Protein AF-J0KSV4-F1 (afdb_monomer)

Organism: NCBI:txid754762

Mean predicted aligned error: 4.59 Å

Radius of gyration: 15.66 Å; Cα contacts (8 Å, |Δi|>4): 148; chains: 1; bounding box: 44×33×40 Å

Foldseek 3Di:
DPPDDDPLLVLQVLLVLLLVLLVLLLVFLVSCVVLPVVVNLVSLVVQDDDQFGPDPPRLQDDPVLRVLSSVLNVLSVVVCVVCVPDDHSVVVVVVSSSVVSNVSSVVSSVVSLVQNGADSPDHDPGRDNPPPPD

Nearest PDB structures (foldseek):
  7l7w-assembly1_A  TM=3.984E-01  e=7.347E+00  Arabidopsis thaliana
  7z0l-assembly1_B  TM=2.573E-01  e=9.580E+00  Mus musculus

Secondary structure (DSSP, 8-state):
---PPPHHHHHHHHHHHHHHHHHHHTTTHHHHHHH-TTHHHHHHHTTEETTEESS-S-TTS-HHHHHHHHHHHHHHHHHHHHHTT--SHHHHHHHTHHHHHHHHHHHHHHHHHHH-B--SSS--SS-B--TT--

pLDDT: mean 91.47, std 11.85, range [34.53, 98.56]

Solvent-accessible surface area (backbone atoms only — not comparable to full-atom values): 7638 Å² total; per-residue (Å²): 131,87,76,78,79,51,69,64,28,54,36,26,41,51,54,44,46,46,51,55,28,30,55,39,38,36,51,11,58,62,24,32,67,72,58,32,68,71,45,52,56,44,56,43,50,77,47,36,53,97,77,37,53,70,66,70,87,47,87,70,54,50,75,68,55,50,50,48,51,33,54,50,50,54,52,47,54,53,49,51,64,73,48,67,82,60,88,48,61,66,50,48,61,72,68,41,56,40,58,65,43,13,63,61,25,41,54,49,42,52,61,48,56,74,48,32,52,53,58,75,86,51,80,68,97,65,48,48,71,68,89,80,79,124

Structure (mmCIF, N/CA/C/O backbone):
data_AF-J0KSV4-F1
#
_entry.id   AF-J0KSV4-F1
#
loop_
_atom_site.group_PDB
_atom_site.id
_atom_site.type_symbol
_atom_site.label_atom_id
_atom_site.label_alt_id
_atom_site.label_comp_id
_atom_site.label_asym_id
_atom_site.label_entity_id
_atom_site.label_seq_id
_atom_site.pdbx_PDB_ins_code
_atom_site.Cartn_x
_atom_site.Cartn_y
_atom_site.Cartn_z
_atom_site.occupancy
_atom_site.B_iso_or_equiv
_atom_site.auth_seq_id
_atom_site.auth_comp_id
_atom_site.auth_asym_id
_atom_site.auth_atom_id
_atom_site.pdbx_PDB_model_num
ATOM 1 N N . MET A 1 1 ? 30.450 15.702 -8.679 1.00 44.66 1 MET A N 1
ATOM 2 C CA . MET A 1 1 ? 29.594 15.829 -9.868 1.00 44.66 1 MET A CA 1
ATOM 3 C C . MET A 1 1 ? 28.301 15.205 -9.414 1.00 44.66 1 MET A C 1
ATOM 5 O O . MET A 1 1 ? 28.297 13.998 -9.227 1.00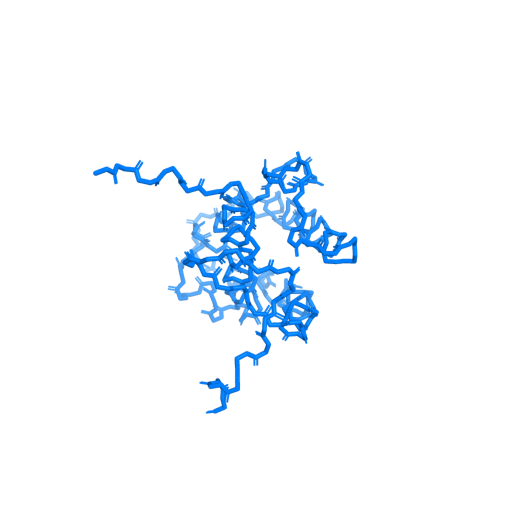 44.66 1 MET A O 1
ATOM 9 N N . ASP A 1 2 ? 27.324 16.020 -9.029 1.00 54.12 2 ASP A N 1
ATOM 10 C CA . ASP A 1 2 ? 26.024 15.496 -8.610 1.00 54.12 2 ASP A CA 1
ATOM 11 C C . ASP A 1 2 ? 25.363 14.977 -9.883 1.00 54.12 2 ASP A C 1
ATOM 13 O O . ASP A 1 2 ? 24.904 15.760 -10.713 1.00 54.12 2 ASP A O 1
ATOM 17 N N . GLU A 1 3 ? 25.471 13.670 -10.115 1.00 63.72 3 GLU A N 1
ATOM 18 C CA . GLU A 1 3 ? 24.735 13.016 -11.188 1.00 63.72 3 GLU A CA 1
ATOM 19 C C . GLU A 1 3 ? 23.251 13.171 -10.872 1.00 63.72 3 GLU A C 1
ATOM 21 O O . GLU A 1 3 ? 22.755 12.692 -9.852 1.00 63.72 3 GLU A O 1
ATOM 26 N N . GLU A 1 4 ? 22.561 13.923 -11.724 1.00 80.88 4 GLU A N 1
ATOM 27 C CA . GLU A 1 4 ? 21.121 14.093 -11.653 1.00 80.88 4 GLU A CA 1
ATOM 28 C C . GLU A 1 4 ? 20.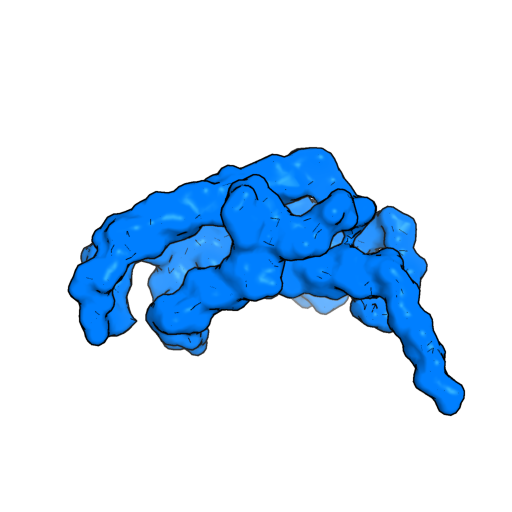470 12.713 -11.783 1.00 80.88 4 GLU A C 1
ATOM 30 O O . GLU A 1 4 ? 20.679 11.996 -12.764 1.00 80.88 4 GLU A O 1
ATOM 35 N N . VAL A 1 5 ? 19.732 12.306 -10.749 1.00 85.19 5 VAL A N 1
ATOM 36 C CA . VAL A 1 5 ? 19.034 11.020 -10.746 1.00 85.19 5 VAL A CA 1
ATOM 37 C C . VAL A 1 5 ? 17.970 11.061 -11.832 1.00 85.19 5 VAL A C 1
ATOM 39 O O . VAL A 1 5 ? 17.121 11.949 -11.837 1.00 85.19 5 VAL A O 1
ATOM 42 N N . SER A 1 6 ? 17.996 10.075 -12.725 1.00 91.81 6 SER A N 1
ATOM 43 C CA . SER A 1 6 ? 17.018 9.981 -13.802 1.00 91.81 6 SER A CA 1
ATOM 44 C C . SER A 1 6 ? 15.583 9.880 -13.284 1.00 91.81 6 SER A C 1
ATOM 46 O O . SER A 1 6 ? 15.289 9.182 -12.306 1.00 91.81 6 SER A O 1
ATOM 48 N N . ASP A 1 7 ? 14.668 10.502 -14.026 1.00 92.56 7 ASP A N 1
ATOM 49 C CA . ASP A 1 7 ? 13.229 10.399 -13.813 1.00 92.56 7 ASP A CA 1
ATOM 50 C C . ASP A 1 7 ? 12.760 8.951 -13.718 1.00 92.56 7 ASP A C 1
ATOM 52 O O . ASP A 1 7 ? 11.950 8.627 -12.846 1.00 92.56 7 ASP A O 1
ATOM 56 N N . ARG A 1 8 ? 13.314 8.066 -14.549 1.00 93.94 8 ARG A N 1
ATOM 57 C CA . ARG A 1 8 ? 12.954 6.649 -14.552 1.00 93.94 8 ARG A CA 1
ATOM 58 C C . ARG A 1 8 ? 13.315 5.962 -13.232 1.00 93.94 8 ARG A C 1
ATOM 60 O O . ARG A 1 8 ? 12.509 5.196 -12.712 1.00 93.94 8 ARG A O 1
ATOM 67 N N . VAL A 1 9 ? 14.470 6.281 -12.649 1.00 94.88 9 VAL A N 1
ATOM 68 C CA . VAL A 1 9 ? 14.891 5.734 -11.346 1.00 94.88 9 VAL A CA 1
ATOM 69 C C . VAL A 1 9 ? 13.981 6.234 -10.223 1.00 94.88 9 VAL A C 1
ATOM 71 O O . VAL A 1 9 ? 13.589 5.472 -9.341 1.00 94.88 9 VAL A O 1
ATOM 74 N N . ILE A 1 10 ? 13.576 7.503 -10.261 1.00 94.69 10 ILE A N 1
ATOM 75 C CA . ILE A 1 10 ? 12.641 8.051 -9.268 1.00 94.69 10 ILE A CA 1
ATOM 76 C C . ILE A 1 10 ? 11.262 7.365 -9.380 1.00 94.69 10 ILE A C 1
ATOM 78 O O . ILE A 1 10 ? 10.649 7.045 -8.363 1.00 94.69 10 ILE A O 1
ATOM 82 N N . GLU A 1 11 ? 10.771 7.097 -10.595 1.00 95.81 11 GLU A N 1
ATOM 83 C CA . GLU A 1 11 ? 9.529 6.336 -10.823 1.00 95.81 11 GLU A CA 1
ATOM 84 C C . GLU A 1 11 ? 9.593 4.910 -10.254 1.00 95.81 11 GLU A C 1
ATOM 86 O O . GLU A 1 11 ? 8.643 4.453 -9.611 1.00 95.81 11 GLU A O 1
ATOM 91 N N . GLN A 1 12 ? 10.725 4.231 -10.449 1.00 96.50 12 GLN A N 1
ATOM 92 C CA . GLN A 1 12 ? 10.999 2.882 -9.945 1.00 96.50 12 GLN A CA 1
ATOM 93 C C . GLN A 1 12 ? 11.033 2.825 -8.422 1.00 96.50 12 GLN A C 1
ATOM 95 O O . GLN A 1 12 ? 10.374 1.975 -7.820 1.00 96.50 12 GLN A O 1
ATOM 100 N N . ARG A 1 13 ? 11.738 3.773 -7.798 1.00 96.38 13 ARG A N 1
ATOM 101 C CA . ARG A 1 13 ? 11.790 3.919 -6.339 1.00 96.38 13 ARG A CA 1
ATOM 102 C C . ARG A 1 13 ? 10.406 4.161 -5.751 1.00 96.38 13 ARG A C 1
ATOM 104 O O . ARG A 1 13 ? 10.082 3.582 -4.721 1.00 96.38 13 ARG A O 1
ATOM 111 N N . LEU A 1 14 ? 9.560 4.952 -6.419 1.00 96.88 14 LEU A N 1
ATOM 112 C CA . LEU A 1 14 ? 8.178 5.130 -5.974 1.00 96.88 14 LEU A CA 1
ATOM 113 C C . LEU A 1 14 ? 7.401 3.808 -6.017 1.00 96.88 14 LEU A C 1
ATOM 115 O O . LEU A 1 14 ? 6.705 3.496 -5.056 1.00 96.88 14 LEU A O 1
ATOM 119 N N . ARG A 1 15 ? 7.542 3.003 -7.081 1.00 97.31 15 ARG A N 1
ATOM 120 C CA . ARG A 1 15 ? 6.902 1.677 -7.124 1.00 97.31 15 ARG A CA 1
ATOM 121 C C . ARG A 1 15 ? 7.396 0.776 -5.997 1.00 97.31 15 ARG A C 1
ATOM 123 O O . ARG A 1 15 ? 6.572 0.159 -5.335 1.00 97.31 15 ARG A O 1
ATOM 130 N N . ASN A 1 16 ? 8.703 0.725 -5.743 1.00 97.81 16 ASN A N 1
ATOM 131 C CA . ASN A 1 16 ? 9.254 -0.053 -4.630 1.00 97.81 16 ASN A CA 1
ATOM 132 C C . ASN A 1 16 ? 8.710 0.424 -3.274 1.00 97.81 16 ASN A C 1
ATOM 134 O O . ASN A 1 16 ? 8.305 -0.406 -2.466 1.00 97.81 16 ASN A O 1
ATOM 138 N N . ARG A 1 17 ? 8.604 1.740 -3.061 1.00 97.38 17 ARG A N 1
ATOM 139 C CA . ARG A 1 17 ? 8.045 2.309 -1.827 1.00 97.38 17 ARG A CA 1
ATOM 140 C C . ARG A 1 17 ? 6.559 1.994 -1.644 1.00 97.38 17 ARG A C 1
ATOM 142 O O . ARG A 1 17 ? 6.130 1.722 -0.528 1.00 97.38 17 ARG A O 1
ATOM 149 N N . VAL A 1 18 ? 5.782 1.963 -2.729 1.00 98.06 18 VAL A N 1
ATOM 150 C CA . VAL A 1 18 ? 4.396 1.467 -2.686 1.00 98.06 18 VAL A CA 1
ATOM 151 C C . VAL A 1 18 ? 4.363 0.004 -2.246 1.00 98.06 18 VAL A C 1
ATOM 153 O O . VAL A 1 18 ? 3.539 -0.346 -1.408 1.00 98.06 18 VAL A O 1
ATOM 156 N N . ILE A 1 19 ? 5.268 -0.844 -2.749 1.00 98.19 19 ILE A N 1
ATOM 157 C CA . ILE A 1 19 ? 5.352 -2.247 -2.310 1.00 98.19 19 ILE A CA 1
ATOM 158 C C . ILE A 1 19 ? 5.671 -2.319 -0.812 1.00 98.19 19 ILE A C 1
ATOM 160 O O . ILE A 1 19 ? 4.992 -3.056 -0.106 1.00 98.19 19 ILE A O 1
ATOM 164 N N . ASP A 1 20 ? 6.617 -1.521 -0.307 1.00 97.56 20 ASP A N 1
ATOM 165 C CA . ASP A 1 20 ? 6.956 -1.483 1.127 1.00 97.56 20 ASP A CA 1
ATOM 166 C C . ASP A 1 20 ? 5.748 -1.106 1.998 1.00 97.56 20 ASP A C 1
ATOM 168 O O . ASP A 1 20 ? 5.459 -1.768 2.996 1.00 97.56 20 ASP A O 1
ATOM 172 N N . ALA A 1 21 ? 4.994 -0.078 1.599 1.00 97.62 21 ALA A N 1
ATOM 173 C CA . ALA A 1 21 ? 3.785 0.324 2.311 1.00 97.62 21 ALA A CA 1
ATOM 174 C C . ALA A 1 21 ? 2.713 -0.781 2.283 1.00 97.62 21 ALA A C 1
ATOM 176 O O . ALA A 1 21 ? 2.099 -1.096 3.304 1.00 97.62 21 ALA A O 1
ATOM 177 N N . VAL A 1 22 ? 2.510 -1.418 1.125 1.00 98.25 22 VAL A N 1
ATOM 178 C CA . VAL A 1 22 ? 1.545 -2.515 0.967 1.00 98.25 22 VAL A CA 1
ATOM 179 C C . VAL A 1 22 ? 1.963 -3.757 1.766 1.00 98.25 22 VAL A C 1
ATOM 181 O O . VAL A 1 22 ? 1.093 -4.436 2.309 1.00 98.25 22 VAL A O 1
ATOM 184 N N . GLU A 1 23 ? 3.260 -4.044 1.909 1.00 98.06 23 GLU A N 1
ATOM 185 C CA . GLU A 1 23 ? 3.764 -5.138 2.752 1.00 98.06 23 GLU A CA 1
ATOM 186 C C . GLU A 1 23 ? 3.362 -4.977 4.220 1.00 98.06 23 GLU A C 1
ATOM 188 O O . GLU A 1 23 ? 2.973 -5.960 4.853 1.00 98.06 23 GLU A O 1
ATOM 193 N N . VAL A 1 24 ? 3.406 -3.754 4.753 1.00 97.94 24 VAL A N 1
ATOM 194 C CA . VAL A 1 24 ? 2.955 -3.463 6.123 1.00 97.94 24 VAL A CA 1
ATOM 195 C C . VAL A 1 24 ? 1.445 -3.677 6.243 1.00 97.94 24 VAL A C 1
ATOM 197 O O . VAL A 1 24 ? 0.986 -4.394 7.136 1.00 97.94 24 VAL A O 1
ATOM 200 N N . LEU A 1 25 ? 0.661 -3.134 5.306 1.00 98.00 25 LEU A N 1
ATOM 201 C CA . LEU A 1 25 ? -0.799 -3.296 5.283 1.00 98.00 25 LEU A CA 1
ATOM 202 C C . LEU A 1 25 ? -1.219 -4.776 5.181 1.00 98.00 25 LEU A C 1
ATOM 204 O O . LEU A 1 25 ? -2.158 -5.213 5.850 1.00 98.00 25 LEU A O 1
ATOM 208 N N . ALA A 1 26 ? -0.492 -5.573 4.394 1.00 98.25 26 ALA A N 1
ATOM 209 C CA . ALA A 1 26 ? -0.727 -7.003 4.188 1.00 98.25 26 ALA A CA 1
ATOM 210 C C . ALA A 1 26 ? -0.473 -7.874 5.437 1.00 98.25 26 ALA A C 1
ATOM 212 O O . ALA A 1 26 ? -0.857 -9.051 5.458 1.00 98.25 26 ALA A O 1
ATOM 213 N N . ARG A 1 27 ? 0.142 -7.324 6.492 1.00 98.00 27 ARG A N 1
ATOM 214 C CA . ARG A 1 27 ? 0.307 -8.003 7.789 1.00 98.00 27 ARG A CA 1
ATOM 215 C C . ARG A 1 27 ? -0.917 -7.826 8.700 1.00 98.00 27 ARG A C 1
ATOM 217 O O . ARG A 1 27 ? -1.136 -8.653 9.588 1.00 98.00 27 ARG A O 1
ATOM 224 N N . GLY A 1 28 ? -1.777 -6.838 8.441 1.00 96.81 28 GLY A N 1
ATOM 225 C CA . GLY A 1 28 ? -2.950 -6.537 9.270 1.00 96.81 28 GLY A CA 1
ATOM 226 C C . GLY A 1 28 ? -2.550 -5.968 10.629 1.00 96.81 28 GLY A C 1
ATOM 227 O O . GLY A 1 28 ? -1.719 -5.064 10.696 1.00 96.81 28 GLY A O 1
ATOM 228 N N . ASN A 1 29 ? -3.112 -6.500 11.717 1.00 96.56 29 ASN A N 1
ATOM 229 C CA . ASN A 1 29 ? -2.811 -6.030 13.074 1.00 96.56 29 ASN A CA 1
ATOM 230 C C . ASN A 1 29 ? -1.318 -6.119 13.420 1.00 96.56 29 ASN A C 1
ATOM 232 O O . ASN A 1 29 ? -0.808 -5.256 14.126 1.00 96.56 29 ASN A O 1
ATOM 236 N N . GLU A 1 30 ? -0.614 -7.134 12.915 1.00 96.62 30 GLU A N 1
ATOM 237 C CA . GLU A 1 30 ? 0.833 -7.268 13.116 1.00 96.62 30 GLU A CA 1
ATOM 238 C C . GLU A 1 30 ? 1.590 -6.068 12.531 1.00 96.62 30 GLU A C 1
ATOM 240 O O . GLU A 1 30 ? 2.428 -5.488 13.214 1.00 96.62 30 GLU A O 1
ATOM 245 N N . GLY A 1 31 ? 1.235 -5.647 11.312 1.00 95.94 31 GLY A N 1
ATOM 246 C CA . GLY A 1 31 ? 1.823 -4.468 10.676 1.00 95.94 31 GLY A CA 1
ATOM 247 C C . GLY A 1 31 ? 1.456 -3.177 11.404 1.00 95.94 31 GLY A C 1
ATOM 248 O O . GLY A 1 31 ? 2.311 -2.324 11.608 1.00 95.94 31 GLY A O 1
ATOM 249 N N . LEU A 1 32 ? 0.208 -3.054 11.866 1.00 94.31 32 LEU A N 1
ATOM 250 C CA . LEU A 1 32 ? -0.242 -1.895 12.642 1.00 94.31 32 LEU A CA 1
ATOM 251 C C . LEU A 1 32 ? 0.533 -1.737 13.956 1.00 94.31 32 LEU A C 1
ATOM 253 O O . LEU A 1 32 ? 0.909 -0.622 14.302 1.00 94.31 32 LEU A O 1
ATOM 257 N N . VAL A 1 33 ? 0.804 -2.835 14.663 1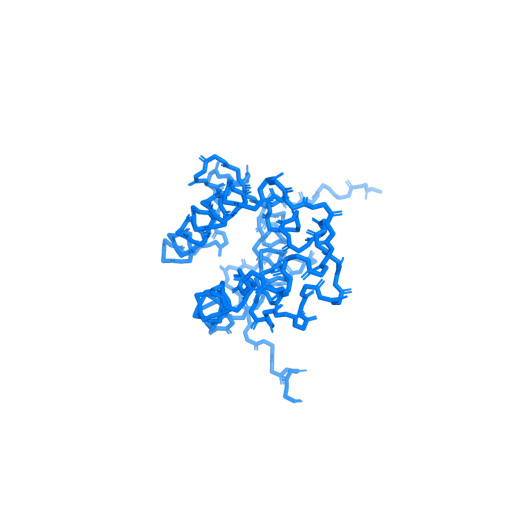.00 94.75 33 VAL A N 1
ATOM 258 C CA . VAL A 1 33 ? 1.620 -2.825 15.889 1.00 94.75 33 VAL A CA 1
ATOM 259 C C . VAL A 1 33 ? 3.091 -2.536 15.581 1.00 94.75 33 VAL A C 1
ATOM 261 O O . VAL A 1 33 ? 3.757 -1.851 16.353 1.00 94.75 33 VAL A O 1
ATOM 264 N N . GLU A 1 34 ? 3.611 -3.046 14.463 1.00 93.88 34 GLU A N 1
ATOM 265 C CA . GLU A 1 34 ? 5.006 -2.855 14.054 1.00 93.88 34 GLU A CA 1
ATOM 266 C C . GLU A 1 34 ? 5.342 -1.386 13.782 1.00 93.88 34 GLU A C 1
ATOM 268 O O . GLU A 1 34 ? 6.379 -0.905 14.243 1.00 93.88 34 GLU A O 1
ATOM 273 N N . VAL A 1 35 ? 4.474 -0.672 13.056 1.00 91.44 35 VAL A N 1
ATOM 274 C CA . VAL A 1 35 ? 4.743 0.717 12.653 1.00 91.44 35 VAL A CA 1
ATOM 275 C C . VAL A 1 35 ? 3.997 1.761 13.474 1.00 91.44 35 VAL A C 1
ATOM 277 O O . VAL A 1 35 ? 4.353 2.924 13.370 1.00 91.44 35 VAL A O 1
ATOM 280 N N . ASN A 1 36 ? 3.053 1.365 14.334 1.00 89.19 36 ASN A N 1
ATOM 281 C CA . ASN A 1 36 ? 2.060 2.199 15.026 1.00 89.19 36 ASN A CA 1
ATOM 282 C C . ASN A 1 36 ? 0.936 2.746 14.120 1.00 89.19 36 ASN A C 1
ATOM 284 O O . ASN A 1 36 ? 1.0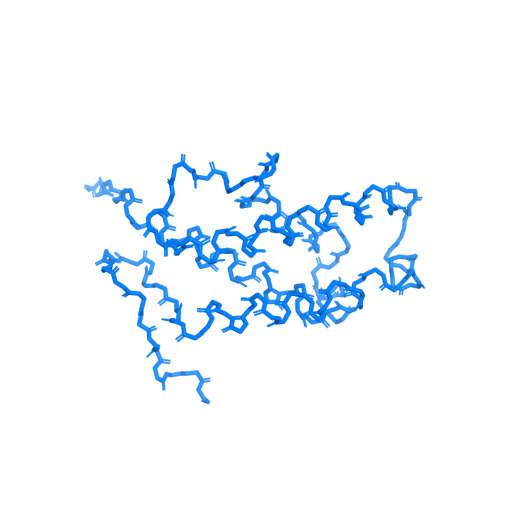67 2.867 12.902 1.00 89.19 36 ASN A O 1
ATOM 288 N N . TYR A 1 37 ? -0.194 3.111 14.735 1.00 82.19 37 TYR A N 1
ATOM 289 C CA . TYR A 1 37 ? -1.401 3.533 14.009 1.00 82.19 37 TYR A CA 1
ATOM 290 C C . TYR A 1 37 ? -1.248 4.827 13.186 1.00 82.19 37 TYR A C 1
ATOM 292 O O . TYR A 1 37 ? -2.011 5.016 12.240 1.00 82.19 37 TYR A O 1
ATOM 300 N N . ASN A 1 38 ? -0.303 5.713 13.526 1.00 82.50 38 ASN A N 1
ATOM 301 C CA . ASN A 1 38 ? -0.048 6.911 12.724 1.00 82.50 38 ASN A CA 1
ATOM 302 C C . ASN A 1 38 ? 0.632 6.510 11.412 1.00 82.50 38 ASN A C 1
ATOM 304 O O . ASN A 1 38 ? 0.156 6.868 10.343 1.00 82.50 38 ASN A O 1
ATOM 308 N N . GLU A 1 39 ? 1.693 5.706 11.475 1.00 89.50 39 GLU A N 1
ATOM 309 C CA . GLU A 1 39 ? 2.466 5.326 10.284 1.00 89.50 39 GLU A CA 1
ATOM 310 C C . GLU A 1 39 ? 1.755 4.292 9.403 1.00 89.50 39 GLU A C 1
ATOM 312 O O . GLU A 1 39 ? 1.998 4.245 8.197 1.00 89.50 39 GLU A O 1
ATOM 317 N N . PHE A 1 40 ? 0.846 3.492 9.976 1.00 92.00 40 PHE A N 1
ATOM 318 C CA . PHE A 1 40 ? 0.181 2.388 9.276 1.00 92.00 40 PHE A CA 1
ATOM 319 C C . PHE A 1 40 ? -0.507 2.816 7.974 1.00 92.00 40 PHE A C 1
ATOM 321 O O . PHE A 1 40 ? -0.462 2.090 6.984 1.00 92.00 40 PHE A O 1
ATOM 328 N N . PHE A 1 41 ? -1.109 4.006 7.957 1.00 92.88 41 PHE A N 1
ATOM 329 C CA . PHE A 1 41 ? -1.716 4.579 6.755 1.00 92.88 41 PHE A CA 1
ATOM 330 C C . PHE A 1 41 ? -0.786 5.563 6.037 1.00 92.88 41 PHE A C 1
ATOM 332 O O . PHE A 1 41 ? -0.790 5.624 4.806 1.00 92.88 41 PHE A O 1
ATOM 339 N N . LEU A 1 42 ? 0.006 6.335 6.792 1.00 92.94 42 LEU A N 1
ATOM 340 C CA . LEU A 1 42 ? 0.808 7.435 6.250 1.00 92.94 42 LEU A CA 1
ATOM 341 C C . LEU A 1 42 ? 1.823 6.962 5.211 1.00 92.94 42 LEU A C 1
ATOM 343 O O . LEU A 1 42 ? 1.915 7.581 4.156 1.00 92.94 42 LEU A O 1
ATOM 347 N N . ALA A 1 43 ? 2.497 5.830 5.432 1.00 93.19 43 ALA A N 1
ATOM 348 C CA . ALA A 1 43 ? 3.479 5.315 4.476 1.00 93.19 43 ALA A CA 1
ATOM 349 C C . ALA A 1 43 ? 2.883 5.066 3.074 1.00 93.19 43 ALA A C 1
ATOM 351 O O . ALA A 1 43 ? 3.555 5.260 2.059 1.00 93.19 43 ALA A O 1
ATOM 352 N N . PHE A 1 44 ? 1.611 4.659 3.002 1.00 96.62 44 PHE A N 1
ATOM 353 C CA . PHE A 1 44 ? 0.906 4.504 1.731 1.00 96.62 44 PHE A CA 1
ATOM 354 C C . PHE A 1 44 ? 0.505 5.862 1.140 1.00 96.62 44 PHE A C 1
ATOM 356 O O . PHE A 1 44 ? 0.706 6.102 -0.053 1.00 96.62 44 PHE A O 1
ATOM 363 N N . PHE A 1 45 ? -0.026 6.768 1.965 1.00 96.31 45 PHE A N 1
ATOM 364 C CA . PHE A 1 45 ? -0.438 8.106 1.527 1.00 96.31 45 PHE A CA 1
ATOM 365 C C . PHE A 1 45 ? 0.738 9.012 1.121 1.00 96.31 45 PHE A C 1
ATOM 367 O O . PHE A 1 45 ? 0.571 9.898 0.291 1.00 96.31 45 PHE A O 1
ATOM 374 N N . ASP A 1 46 ? 1.959 8.719 1.565 1.00 95.69 46 ASP A N 1
ATOM 375 C CA . ASP A 1 46 ? 3.188 9.337 1.050 1.00 95.69 46 ASP A CA 1
ATOM 376 C C . ASP A 1 46 ? 3.487 8.982 -0.416 1.00 95.69 46 ASP A C 1
ATOM 378 O O . ASP A 1 46 ? 4.380 9.567 -1.033 1.00 95.69 46 ASP A O 1
ATOM 382 N N . CYS A 1 47 ? 2.773 8.010 -0.989 1.00 96.50 47 CYS A N 1
ATOM 383 C CA . CYS A 1 47 ? 2.902 7.601 -2.387 1.00 96.50 47 CYS A CA 1
ATOM 384 C C . CYS A 1 47 ? 1.641 7.876 -3.216 1.00 96.50 47 CYS A C 1
ATOM 386 O O . CYS A 1 47 ? 1.694 7.820 -4.452 1.00 96.50 47 CYS A O 1
ATOM 388 N N . TRP A 1 48 ? 0.516 8.161 -2.562 1.00 97.50 48 TRP A N 1
ATOM 389 C CA . TRP A 1 48 ? -0.807 8.207 -3.169 1.00 97.50 48 TRP A CA 1
ATOM 390 C C . TRP A 1 48 ? -1.653 9.331 -2.570 1.00 97.50 48 TRP A C 1
ATOM 392 O O . TRP A 1 48 ? -1.763 9.443 -1.355 1.00 97.50 48 TRP A O 1
ATOM 402 N N . ASP A 1 49 ? -2.290 10.129 -3.426 1.00 95.50 49 ASP A N 1
ATOM 403 C CA . ASP A 1 49 ? -3.163 11.228 -3.015 1.00 95.50 49 ASP A CA 1
ATOM 404 C C . ASP A 1 49 ? -4.315 11.428 -4.011 1.00 95.50 49 ASP A C 1
ATOM 406 O O . ASP A 1 49 ? -4.136 11.360 -5.233 1.00 95.50 49 ASP A O 1
ATOM 410 N N . ASN A 1 50 ? -5.506 11.726 -3.486 1.00 91.19 50 ASN A N 1
ATOM 411 C CA . ASN A 1 50 ? -6.686 12.126 -4.255 1.00 91.19 50 ASN A CA 1
ATOM 412 C C . ASN A 1 50 ? -7.005 11.198 -5.446 1.00 91.19 50 ASN A C 1
ATOM 414 O O . ASN A 1 50 ? -7.239 11.651 -6.574 1.00 91.19 50 ASN A O 1
ATOM 418 N N . GLY A 1 51 ? -7.023 9.884 -5.214 1.00 92.38 51 GLY A N 1
ATOM 419 C CA . GLY A 1 51 ? -7.440 8.913 -6.228 1.00 92.38 51 GLY A CA 1
ATOM 420 C C . GLY A 1 51 ? -6.336 8.413 -7.164 1.00 92.38 51 GLY A C 1
ATOM 421 O O . GLY A 1 51 ? -6.672 7.672 -8.093 1.00 92.38 51 GLY A O 1
ATOM 422 N N . ARG A 1 52 ? -5.071 8.823 -6.971 1.00 94.06 52 ARG A N 1
ATOM 423 C CA . ARG A 1 52 ? -3.938 8.501 -7.860 1.00 94.06 52 ARG A CA 1
ATOM 424 C C . ARG A 1 52 ? -2.575 8.509 -7.154 1.00 94.06 52 ARG A C 1
ATOM 426 O O . ARG A 1 52 ? -2.417 9.079 -6.082 1.00 94.06 52 ARG A O 1
ATOM 433 N N . LEU A 1 53 ? -1.562 7.937 -7.806 1.00 94.19 53 LEU A N 1
ATOM 434 C CA . LEU A 1 53 ? -0.156 8.056 -7.396 1.00 94.19 53 LEU A CA 1
ATOM 435 C C . LEU A 1 53 ? 0.308 9.524 -7.398 1.00 94.19 53 LEU A C 1
ATOM 437 O O . LEU A 1 53 ? -0.037 10.283 -8.307 1.00 94.19 53 LEU A O 1
ATOM 441 N N . ILE A 1 54 ? 1.156 9.903 -6.435 1.00 94.69 54 ILE A N 1
ATOM 442 C CA . ILE A 1 54 ? 1.724 11.264 -6.344 1.00 94.69 54 ILE A CA 1
ATOM 443 C C . ILE A 1 54 ? 2.537 11.615 -7.591 1.00 94.69 54 ILE A C 1
ATOM 445 O O . ILE A 1 54 ? 2.501 12.751 -8.069 1.00 94.69 54 ILE A O 1
ATOM 449 N N . ARG A 1 55 ? 3.252 10.634 -8.151 1.00 92.44 55 ARG A N 1
ATOM 450 C CA . ARG A 1 55 ? 3.887 10.775 -9.457 1.00 92.44 55 ARG A CA 1
ATOM 451 C C . ARG A 1 55 ? 3.030 10.093 -10.506 1.00 92.44 55 ARG A C 1
ATOM 453 O O . ARG A 1 55 ? 2.961 8.868 -10.539 1.00 92.44 55 ARG A O 1
ATOM 460 N N . TRP A 1 56 ? 2.396 10.901 -11.346 1.00 88.50 56 TRP A N 1
ATOM 461 C CA . TRP A 1 56 ? 1.543 10.430 -12.424 1.00 88.50 56 TRP A CA 1
ATOM 462 C C . TRP A 1 56 ? 1.732 11.285 -13.692 1.00 88.50 56 TRP A C 1
ATOM 464 O O . TRP A 1 56 ? 1.707 12.516 -13.590 1.00 88.50 56 TRP A O 1
ATOM 474 N N . PRO A 1 57 ? 1.886 10.671 -14.880 1.00 91.88 57 PRO A N 1
ATOM 475 C CA . PRO A 1 57 ? 1.989 9.223 -15.103 1.00 91.88 57 PRO A CA 1
ATOM 476 C C . PRO A 1 57 ? 3.273 8.639 -14.482 1.00 91.88 57 PRO A C 1
ATOM 478 O O . PRO A 1 57 ? 4.220 9.377 -14.223 1.00 91.88 57 PRO A O 1
ATOM 481 N N . ASN A 1 58 ? 3.290 7.330 -14.213 1.00 94.81 58 ASN A N 1
ATOM 482 C CA . ASN A 1 58 ? 4.486 6.619 -13.752 1.00 94.81 58 ASN A CA 1
ATOM 483 C C . ASN A 1 58 ? 4.669 5.338 -14.566 1.00 94.81 58 ASN A C 1
ATOM 485 O O . ASN A 1 58 ? 3.897 4.390 -14.445 1.00 94.81 58 ASN A O 1
ATOM 489 N N . SER A 1 59 ? 5.724 5.300 -15.378 1.00 94.00 59 SER A N 1
ATOM 490 C CA . SER A 1 59 ? 5.953 4.211 -16.328 1.00 94.00 59 SER A CA 1
ATOM 491 C C . SER A 1 59 ? 6.478 2.912 -15.696 1.00 94.00 59 SER A C 1
ATOM 493 O O . SER A 1 59 ? 6.675 1.915 -16.398 1.00 94.00 59 SER A O 1
ATOM 495 N N . ALA A 1 60 ? 6.780 2.890 -14.394 1.00 96.25 60 ALA A N 1
ATOM 496 C CA . ALA A 1 60 ? 7.183 1.671 -13.687 1.00 96.25 60 ALA A CA 1
ATOM 497 C C . ALA A 1 60 ? 5.977 0.770 -13.351 1.00 96.25 60 ALA A C 1
ATOM 499 O O . ALA A 1 60 ? 6.136 -0.454 -13.243 1.00 96.25 60 ALA A O 1
ATOM 500 N N . PHE A 1 61 ? 4.780 1.350 -13.237 1.00 97.00 61 PHE A N 1
ATOM 501 C CA . PHE A 1 61 ? 3.533 0.621 -13.014 1.00 97.00 61 PHE A CA 1
ATOM 502 C C . PHE A 1 61 ? 2.966 0.084 -14.331 1.00 97.00 61 PHE A C 1
ATOM 504 O O . PHE A 1 61 ? 3.120 0.689 -15.390 1.00 97.00 61 PHE A O 1
ATOM 511 N N . THR A 1 62 ? 2.313 -1.075 -14.272 1.00 96.31 62 THR A N 1
ATOM 512 C CA . THR A 1 62 ? 1.369 -1.477 -15.327 1.00 96.31 62 THR A CA 1
ATOM 513 C C . THR A 1 62 ? -0.004 -0.882 -15.039 1.00 96.31 62 THR A C 1
ATOM 515 O O . THR A 1 62 ? -0.316 -0.598 -13.885 1.00 96.31 62 THR A O 1
ATOM 518 N N . ASP A 1 63 ? -0.865 -0.797 -16.055 1.00 96.38 63 ASP A N 1
ATOM 519 C CA . ASP A 1 63 ? -2.253 -0.338 -15.888 1.00 96.38 63 ASP A CA 1
ATOM 520 C C . ASP A 1 63 ? -3.002 -1.120 -14.792 1.00 96.38 63 ASP A C 1
ATOM 522 O O . ASP A 1 63 ? -3.780 -0.556 -14.027 1.00 96.38 63 ASP A O 1
ATOM 526 N N . VAL A 1 64 ? -2.737 -2.429 -14.689 1.00 97.00 64 VAL A N 1
ATOM 527 C CA . VAL A 1 64 ? -3.339 -3.296 -13.666 1.00 97.00 64 VAL A CA 1
ATOM 528 C C . VAL A 1 64 ? -2.827 -2.936 -12.272 1.00 97.00 64 VAL A C 1
ATOM 530 O O . VAL A 1 64 ? -3.629 -2.801 -11.356 1.00 97.00 64 VAL A O 1
ATOM 533 N N . GLU A 1 65 ? -1.516 -2.746 -12.104 1.00 97.44 65 GLU A N 1
ATOM 534 C CA . GLU A 1 65 ? -0.946 -2.336 -10.816 1.00 97.44 65 GLU A CA 1
ATOM 535 C C . GLU A 1 65 ? -1.436 -0.952 -10.391 1.00 97.44 65 GLU A C 1
ATOM 537 O O . GLU A 1 65 ? -1.805 -0.770 -9.235 1.00 97.44 65 GLU A O 1
ATOM 542 N N . GLU A 1 66 ? -1.476 0.012 -11.314 1.00 97.19 66 GLU A N 1
ATOM 543 C CA . GLU A 1 66 ? -1.980 1.357 -11.031 1.00 97.19 66 GLU A CA 1
ATOM 544 C C . GLU A 1 66 ? -3.440 1.305 -10.564 1.00 97.19 66 GLU A C 1
ATOM 546 O O . GLU A 1 66 ? -3.787 1.897 -9.540 1.00 97.19 66 GLU A O 1
ATOM 551 N N . GLN A 1 67 ? -4.291 0.549 -11.264 1.00 97.12 67 GLN A N 1
ATOM 552 C CA . GLN A 1 67 ? -5.685 0.378 -10.867 1.00 97.12 67 GLN A CA 1
ATOM 553 C C . GLN A 1 67 ? -5.804 -0.265 -9.477 1.00 97.12 67 GLN A C 1
ATOM 555 O O . GLN A 1 67 ? -6.549 0.240 -8.638 1.00 97.12 67 GLN A O 1
ATOM 560 N N . THR A 1 68 ? -5.030 -1.318 -9.200 1.00 97.50 68 THR A N 1
ATOM 561 C CA . THR A 1 68 ? -5.020 -1.989 -7.893 1.00 97.50 68 THR A CA 1
ATOM 562 C C . THR A 1 68 ? -4.598 -1.054 -6.757 1.00 97.50 68 THR A C 1
ATOM 564 O O . THR A 1 68 ? -5.239 -1.053 -5.706 1.00 97.50 68 THR A O 1
ATOM 567 N N . VAL A 1 69 ? -3.572 -0.217 -6.951 1.00 96.94 69 VAL A N 1
ATOM 568 C CA . VAL A 1 69 ? -3.164 0.788 -5.948 1.00 96.94 69 VAL A CA 1
ATOM 569 C C . VAL A 1 69 ? -4.265 1.804 -5.719 1.00 96.94 69 VAL A C 1
ATOM 571 O O . VAL A 1 69 ? -4.551 2.149 -4.578 1.00 96.94 69 VAL A O 1
ATOM 574 N N . ASN A 1 70 ? -4.901 2.274 -6.789 1.00 97.19 70 ASN A N 1
ATOM 575 C CA . ASN A 1 70 ? -5.962 3.265 -6.680 1.00 97.19 70 ASN A CA 1
ATOM 576 C C . ASN A 1 70 ? -7.187 2.717 -5.943 1.00 97.19 70 ASN A C 1
ATOM 578 O O . ASN A 1 70 ? -7.807 3.444 -5.167 1.00 97.19 70 ASN A O 1
ATOM 582 N N . ASP A 1 71 ? -7.528 1.447 -6.150 1.00 97.56 71 ASP A N 1
ATOM 583 C CA . ASP A 1 71 ? -8.625 0.797 -5.435 1.00 97.56 71 ASP A CA 1
ATOM 584 C C . ASP A 1 71 ? -8.289 0.567 -3.957 1.00 97.56 71 ASP A C 1
ATOM 586 O O . ASP A 1 71 ? -9.126 0.843 -3.093 1.00 97.56 71 ASP A O 1
ATOM 590 N N . LEU A 1 72 ? -7.048 0.171 -3.650 1.00 98.06 72 LEU A N 1
ATOM 591 C CA . LEU A 1 72 ? -6.564 0.099 -2.272 1.00 98.06 72 LEU A CA 1
ATOM 592 C C . LEU A 1 72 ? -6.588 1.480 -1.600 1.00 98.06 72 LEU A C 1
ATOM 594 O O . LEU A 1 72 ? -7.114 1.6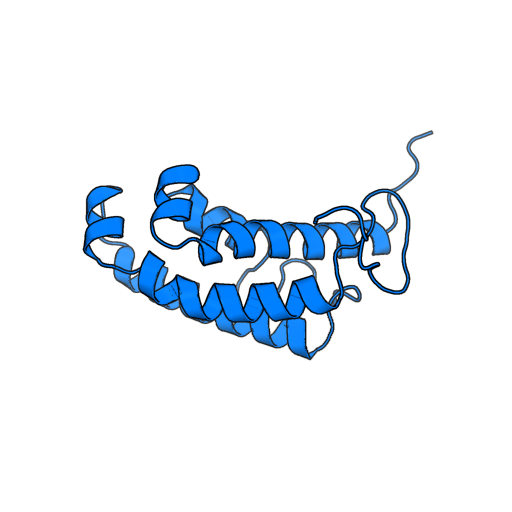05 -0.499 1.00 98.06 72 LEU A O 1
ATOM 598 N N . GLY A 1 73 ? -6.111 2.532 -2.269 1.00 97.50 73 GLY A N 1
ATOM 599 C CA . GLY A 1 73 ? -6.113 3.897 -1.736 1.00 97.50 73 GLY A CA 1
ATOM 600 C C . GLY A 1 73 ? -7.513 4.399 -1.383 1.00 97.50 73 GLY A C 1
ATOM 601 O O . GLY A 1 73 ? -7.727 4.893 -0.279 1.00 97.50 73 GLY A O 1
ATOM 602 N N . ARG A 1 74 ? -8.506 4.166 -2.250 1.00 97.69 74 ARG A N 1
ATOM 603 C CA . ARG A 1 74 ? -9.917 4.505 -1.971 1.00 97.69 74 ARG A CA 1
ATOM 604 C C . ARG A 1 74 ? -10.484 3.731 -0.783 1.00 97.69 74 ARG A C 1
ATOM 606 O O . ARG A 1 74 ? -11.253 4.278 0.006 1.00 97.69 74 ARG A O 1
ATOM 613 N N . MET A 1 75 ? -10.126 2.453 -0.651 1.00 97.31 75 MET A N 1
ATOM 614 C CA . MET A 1 75 ? -10.507 1.661 0.518 1.00 97.31 75 MET A CA 1
ATOM 615 C C . MET A 1 75 ? -9.906 2.249 1.799 1.00 97.31 75 MET A C 1
ATOM 617 O O . MET A 1 75 ? -10.613 2.362 2.802 1.00 97.31 75 MET A O 1
ATOM 621 N N . LEU A 1 76 ? -8.629 2.643 1.763 1.00 96.25 76 LEU A N 1
ATOM 622 C CA . LEU A 1 76 ? -7.951 3.262 2.900 1.00 96.25 76 LEU A CA 1
ATOM 623 C C . LEU A 1 76 ? -8.571 4.614 3.260 1.00 96.25 76 LEU A C 1
ATOM 625 O O . LEU A 1 76 ? -8.840 4.825 4.433 1.00 96.25 76 LEU A O 1
ATOM 629 N N . GLU A 1 77 ? -8.898 5.481 2.297 1.00 95.31 77 GLU A N 1
ATOM 630 C CA . GLU A 1 77 ? -9.619 6.742 2.559 1.00 95.31 77 GLU A CA 1
ATOM 631 C C . GLU A 1 77 ? -10.952 6.508 3.286 1.00 95.31 77 GLU A C 1
ATOM 633 O O . GLU A 1 77 ? -11.286 7.211 4.249 1.00 95.31 77 GLU A O 1
ATOM 638 N N . GLY A 1 78 ? -11.712 5.498 2.847 1.00 95.44 78 GLY A N 1
ATOM 639 C CA . GLY A 1 78 ? -12.961 5.102 3.492 1.00 95.44 78 GLY A CA 1
ATOM 640 C C . GLY A 1 78 ? -12.741 4.674 4.942 1.00 95.44 78 GLY A C 1
ATOM 641 O O . GLY A 1 78 ? -13.418 5.165 5.843 1.00 95.44 78 GLY A O 1
ATOM 642 N N . ILE A 1 79 ? -11.739 3.827 5.181 1.00 94.81 79 ILE A N 1
ATOM 643 C CA . ILE A 1 79 ? -11.387 3.368 6.528 1.00 94.81 79 ILE A CA 1
ATOM 644 C C . ILE A 1 79 ? -10.882 4.522 7.393 1.00 94.81 79 ILE A C 1
ATOM 646 O O . ILE A 1 79 ? -11.364 4.678 8.508 1.00 94.81 79 ILE A O 1
ATOM 650 N N . THR A 1 80 ? -9.980 5.367 6.896 1.00 92.44 80 THR A N 1
ATOM 651 C CA . THR A 1 80 ? -9.485 6.533 7.636 1.00 92.44 80 THR A CA 1
ATOM 652 C C . THR A 1 80 ? -10.640 7.440 8.048 1.00 92.44 80 THR A C 1
ATOM 654 O O . THR A 1 80 ? -10.665 7.898 9.186 1.00 92.44 80 THR A O 1
ATOM 657 N N . THR A 1 81 ? -11.635 7.635 7.175 1.00 93.81 81 THR A N 1
ATOM 658 C CA . THR A 1 81 ? -12.861 8.382 7.499 1.00 93.81 81 THR A CA 1
ATOM 659 C C . THR A 1 81 ? -13.669 7.702 8.611 1.00 93.81 81 THR A C 1
ATOM 661 O O . THR A 1 81 ? -14.113 8.377 9.542 1.00 93.81 81 THR A O 1
ATOM 664 N N . GLU A 1 82 ? -13.840 6.375 8.552 1.00 93.50 82 GLU A N 1
ATOM 665 C CA . GLU A 1 82 ? -14.501 5.584 9.602 1.00 93.50 82 GLU A CA 1
ATOM 666 C C . GLU A 1 82 ? -13.768 5.704 10.952 1.00 93.50 82 GLU A C 1
ATOM 668 O O . GLU A 1 82 ? -14.418 5.784 11.995 1.00 93.50 82 GLU A O 1
ATOM 673 N N . THR A 1 83 ? -12.433 5.768 10.952 1.00 91.62 83 THR A N 1
ATOM 674 C CA . THR A 1 83 ? -11.595 5.719 12.162 1.00 91.62 83 THR A CA 1
ATOM 675 C C . THR A 1 83 ? -11.160 7.084 12.706 1.00 91.62 83 THR A C 1
ATOM 677 O O . THR A 1 83 ? -10.457 7.124 13.712 1.00 91.62 83 THR A O 1
ATOM 680 N N . LEU A 1 84 ? -11.601 8.211 12.126 1.00 90.69 84 LEU A N 1
ATOM 681 C CA . LEU A 1 84 ? -11.215 9.575 12.558 1.00 90.69 84 LEU A CA 1
ATOM 682 C C . LEU A 1 84 ? -11.448 9.867 14.048 1.00 90.69 84 LEU A C 1
ATOM 684 O O . LEU A 1 84 ? -10.821 10.755 14.622 1.00 90.69 84 LEU A O 1
ATOM 688 N N . HIS A 1 85 ? -12.397 9.168 14.664 1.00 91.44 85 HIS A N 1
ATOM 689 C CA . HIS A 1 85 ? -12.763 9.364 16.060 1.00 91.44 85 HIS A CA 1
ATOM 690 C C . HIS A 1 85 ? -11.878 8.578 17.038 1.00 91.44 85 HIS A C 1
ATOM 692 O O . HIS A 1 85 ? -11.922 8.865 18.235 1.00 91.44 85 HIS A O 1
ATOM 698 N N . PHE A 1 86 ? -11.062 7.633 16.558 1.00 92.75 86 PHE A N 1
ATOM 699 C CA . PHE A 1 86 ? -10.160 6.852 17.401 1.00 92.75 86 PHE A CA 1
ATOM 700 C C . PHE A 1 86 ? -9.018 7.717 17.944 1.00 92.75 86 PHE A C 1
ATOM 702 O O . PHE A 1 86 ? -8.441 8.547 17.246 1.00 92.75 86 PHE A O 1
ATOM 709 N N . GLN A 1 87 ? -8.698 7.506 19.214 1.00 88.81 87 GLN A N 1
ATOM 710 C CA . GLN A 1 87 ? -7.709 8.221 20.014 1.00 88.81 87 GLN A CA 1
ATOM 711 C C . GLN A 1 87 ? -6.562 7.311 20.481 1.00 88.81 87 GLN A C 1
ATOM 713 O O . GLN A 1 87 ? -5.651 7.775 21.166 1.00 88.81 87 GLN A O 1
ATOM 718 N N . SER A 1 88 ? -6.601 6.011 20.169 1.00 89.81 88 SER A N 1
ATOM 719 C CA . SER A 1 88 ? -5.567 5.065 20.597 1.00 89.81 88 SER A CA 1
ATOM 720 C C . SER A 1 88 ? -5.389 3.885 19.645 1.00 89.81 88 SER A C 1
ATOM 722 O O . SER A 1 88 ? -6.332 3.446 18.992 1.00 89.81 88 SER A O 1
ATOM 724 N N . GLU A 1 89 ? -4.191 3.299 19.644 1.00 90.00 89 GLU A N 1
ATOM 725 C CA . GLU A 1 89 ? -3.884 2.064 18.907 1.00 90.00 89 GLU A CA 1
ATOM 726 C C . GLU A 1 89 ? -4.827 0.904 19.275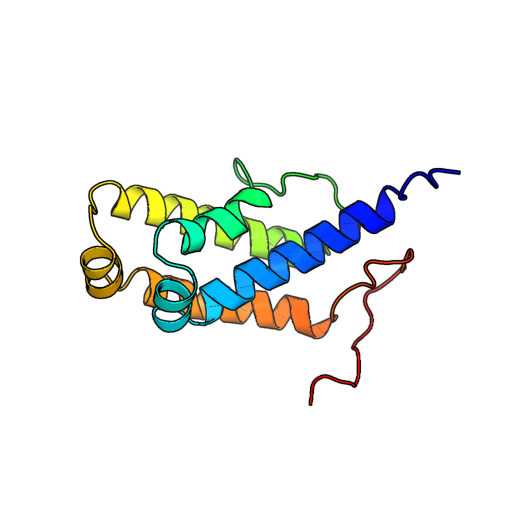 1.00 90.00 89 GLU A C 1
ATOM 728 O O . GLU A 1 89 ? -5.248 0.135 18.413 1.00 90.00 89 GLU A O 1
ATOM 733 N N . ALA A 1 90 ? -5.227 0.811 20.548 1.00 92.31 90 ALA A N 1
ATOM 734 C CA . ALA A 1 90 ? -6.143 -0.223 21.017 1.00 92.31 90 ALA A CA 1
ATOM 735 C C . ALA A 1 90 ? -7.517 -0.146 20.331 1.00 92.31 90 ALA A C 1
ATOM 737 O O . ALA A 1 90 ? -8.100 -1.188 20.036 1.00 92.31 90 ALA A O 1
ATOM 738 N N . GLU A 1 91 ? -8.024 1.057 20.049 1.00 94.12 91 GLU A N 1
ATOM 739 C CA . GLU A 1 91 ? -9.287 1.240 19.323 1.00 94.12 91 GLU A CA 1
ATOM 740 C C . GLU A 1 91 ? -9.158 0.806 17.859 1.00 94.12 91 GLU A C 1
ATOM 742 O O . GLU A 1 91 ? -10.044 0.119 17.351 1.00 94.12 91 GLU A O 1
ATOM 747 N N . TYR A 1 92 ? -8.023 1.094 17.210 1.00 93.12 92 TYR A N 1
ATOM 748 C CA . TYR A 1 92 ? -7.736 0.589 15.864 1.00 93.12 92 TYR A CA 1
ATOM 749 C C . TYR A 1 92 ? -7.720 -0.943 15.826 1.00 93.12 92 TYR A C 1
ATOM 751 O O . TYR A 1 92 ? -8.418 -1.539 15.003 1.00 93.12 92 TYR A O 1
ATOM 759 N N . ILE A 1 93 ? -7.006 -1.591 16.753 1.00 93.75 93 ILE A N 1
ATOM 760 C CA . ILE A 1 93 ? -6.949 -3.059 16.842 1.00 93.75 93 ILE A CA 1
ATOM 761 C C . ILE A 1 93 ? -8.347 -3.644 17.091 1.00 93.75 93 ILE A C 1
ATOM 763 O O . ILE A 1 93 ? -8.759 -4.587 16.413 1.00 93.75 93 ILE A O 1
ATOM 767 N N . GLN A 1 94 ? -9.103 -3.078 18.036 1.00 95.44 94 GLN A N 1
ATOM 768 C CA . GLN A 1 94 ? -10.446 -3.557 18.384 1.00 95.44 94 GLN A CA 1
ATOM 769 C C . GLN A 1 94 ? -11.465 -3.357 17.258 1.00 95.44 94 GLN A C 1
ATOM 771 O O . GLN A 1 94 ? -12.395 -4.152 17.135 1.00 95.44 94 GLN A O 1
ATOM 776 N N . SER A 1 95 ? -11.290 -2.332 16.420 1.00 94.81 95 SER A N 1
ATOM 777 C CA . SER A 1 95 ? -12.166 -2.084 15.271 1.00 94.81 95 SER A CA 1
ATOM 778 C C . SER A 1 95 ? -12.065 -3.155 14.180 1.00 94.81 95 SER A C 1
ATOM 780 O O . SER A 1 95 ? -12.985 -3.310 13.377 1.00 94.81 95 SER A O 1
ATOM 782 N N . GLY A 1 96 ? -10.936 -3.872 14.119 1.00 95.56 96 GLY A N 1
ATOM 783 C CA . GLY A 1 96 ? -10.641 -4.828 13.054 1.00 95.56 96 GLY A CA 1
ATOM 784 C C . GLY A 1 96 ? -10.365 -4.188 11.688 1.00 95.56 96 GLY A C 1
ATOM 785 O O . GLY A 1 96 ? -10.371 -4.894 10.680 1.00 95.56 96 GLY A O 1
ATOM 786 N N . CYS A 1 97 ? -10.124 -2.873 11.612 1.00 95.25 97 CYS A N 1
ATOM 787 C CA . CYS A 1 97 ? -9.878 -2.187 10.342 1.00 95.25 97 CYS A CA 1
ATOM 788 C C . CYS A 1 97 ? -8.636 -2.725 9.611 1.00 95.25 97 CYS A C 1
ATOM 790 O O . CYS A 1 97 ? -8.693 -2.958 8.406 1.00 95.25 97 CYS A O 1
ATOM 792 N N . ALA A 1 98 ? -7.546 -3.006 10.332 1.00 95.94 98 ALA A N 1
ATOM 793 C CA . ALA A 1 98 ? -6.327 -3.556 9.742 1.00 95.94 98 ALA A CA 1
ATOM 794 C C . ALA A 1 98 ? -6.551 -4.972 9.182 1.00 95.94 98 ALA A C 1
ATOM 796 O O . ALA A 1 98 ? -6.089 -5.287 8.088 1.00 95.94 98 ALA A O 1
ATOM 797 N N . GLU A 1 99 ? -7.344 -5.804 9.863 1.00 97.56 99 GLU A N 1
ATOM 798 C CA . GLU A 1 99 ? -7.716 -7.135 9.361 1.00 97.56 99 GLU A CA 1
ATOM 799 C C . GLU A 1 99 ? -8.672 -7.074 8.161 1.00 97.56 99 GLU A C 1
ATOM 801 O O . GLU A 1 99 ? -8.633 -7.955 7.305 1.00 97.56 99 GLU A O 1
ATOM 806 N N . ARG A 1 100 ? -9.494 -6.020 8.039 1.00 97.44 100 ARG A N 1
ATOM 807 C CA . ARG A 1 100 ? -10.283 -5.768 6.819 1.00 97.44 100 ARG A CA 1
ATOM 808 C C . ARG A 1 100 ? -9.393 -5.413 5.626 1.00 97.44 100 ARG A C 1
ATOM 810 O O . ARG A 1 100 ? -9.692 -5.846 4.519 1.00 97.44 100 ARG A O 1
ATOM 817 N N . ILE A 1 101 ? -8.326 -4.639 5.841 1.00 97.62 101 ILE A N 1
ATOM 818 C CA . ILE A 1 101 ? -7.378 -4.214 4.790 1.00 97.62 101 ILE A CA 1
ATOM 819 C C . ILE A 1 101 ? -6.523 -5.383 4.307 1.00 97.62 101 ILE A C 1
ATOM 821 O O . ILE A 1 101 ? -6.300 -5.538 3.106 1.00 97.62 101 ILE A O 1
ATOM 825 N N . LYS A 1 102 ? -6.070 -6.211 5.249 1.00 98.19 102 LYS A N 1
ATOM 826 C CA . LYS A 1 102 ? -5.134 -7.315 5.042 1.00 98.19 102 LYS A CA 1
ATOM 827 C C . LYS A 1 102 ? -5.357 -8.133 3.759 1.00 98.19 102 LYS A C 1
ATOM 829 O O . LYS A 1 102 ? -4.411 -8.207 2.977 1.00 98.19 102 LYS A O 1
ATOM 834 N N . PRO A 1 103 ? -6.538 -8.726 3.486 1.00 98.19 103 PRO A N 1
ATOM 835 C CA . PRO A 1 103 ? -6.722 -9.544 2.286 1.00 98.19 103 PRO A CA 1
ATOM 836 C C . PRO A 1 103 ? -6.550 -8.748 0.984 1.00 98.19 103 PRO A C 1
ATOM 838 O O . PRO A 1 103 ? -5.912 -9.233 0.054 1.00 98.19 103 PRO A O 1
ATOM 841 N N . VAL A 1 104 ? -7.035 -7.504 0.930 1.00 98.06 104 VAL A N 1
ATOM 842 C CA . VAL A 1 104 ? -6.909 -6.646 -0.263 1.00 98.06 104 VAL A CA 1
ATOM 843 C C . VAL A 1 104 ? -5.449 -6.244 -0.487 1.00 98.06 104 VAL A C 1
ATOM 845 O O . VAL A 1 104 ? -4.944 -6.298 -1.608 1.00 98.06 104 VAL A O 1
ATOM 848 N N . ALA A 1 105 ? -4.734 -5.905 0.588 1.00 98.31 105 ALA A N 1
ATOM 849 C CA . ALA A 1 105 ? -3.308 -5.604 0.521 1.00 98.31 105 ALA A CA 1
ATOM 850 C C . ALA A 1 105 ? -2.468 -6.834 0.128 1.00 98.31 105 ALA A C 1
ATOM 852 O O . ALA A 1 105 ? -1.504 -6.695 -0.617 1.00 98.31 105 ALA A O 1
ATOM 853 N N . GLN A 1 106 ? -2.839 -8.044 0.561 1.00 98.56 106 GLN A N 1
ATOM 854 C CA . GLN A 1 106 ? -2.164 -9.288 0.164 1.00 98.56 106 GLN A CA 1
ATOM 855 C C . GLN A 1 106 ? -2.325 -9.595 -1.330 1.00 98.56 106 GLN A C 1
ATOM 857 O O . GLN A 1 106 ? -1.365 -10.018 -1.982 1.00 98.56 106 GLN A O 1
ATOM 862 N N . GLU A 1 107 ? -3.514 -9.362 -1.886 1.00 97.94 107 GLU A N 1
ATOM 863 C CA . GLU A 1 107 ? -3.762 -9.494 -3.325 1.00 97.94 107 GLU A CA 1
ATOM 864 C C . GLU A 1 107 ? -2.924 -8.488 -4.125 1.00 97.94 107 GLU A C 1
ATOM 866 O O . GLU A 1 107 ? -2.226 -8.874 -5.068 1.00 97.94 107 GLU A O 1
ATOM 871 N N . ALA A 1 108 ? -2.910 -7.221 -3.697 1.00 97.94 108 ALA A N 1
ATOM 872 C CA . ALA A 1 108 ? -2.077 -6.182 -4.297 1.00 97.94 108 ALA A CA 1
ATOM 873 C C . ALA A 1 108 ? -0.582 -6.522 -4.215 1.00 97.94 108 ALA A C 1
ATOM 875 O O . ALA A 1 108 ? 0.141 -6.429 -5.209 1.00 97.94 108 ALA A O 1
ATOM 876 N N . LEU A 1 109 ? -0.116 -6.982 -3.054 1.00 98.12 109 LEU A N 1
ATOM 877 C CA . LEU A 1 109 ? 1.273 -7.376 -2.850 1.00 98.12 109 LEU A CA 1
ATOM 878 C C . LEU A 1 109 ? 1.679 -8.523 -3.778 1.00 98.12 109 LEU A C 1
ATOM 880 O O . LEU A 1 109 ? 2.730 -8.472 -4.414 1.00 98.12 109 LEU A O 1
ATOM 884 N N . THR A 1 110 ? 0.827 -9.541 -3.894 1.00 97.69 110 THR A N 1
ATOM 885 C CA . THR A 1 110 ? 1.062 -10.687 -4.782 1.00 97.69 110 THR A CA 1
ATOM 886 C C . THR A 1 110 ? 1.198 -10.232 -6.235 1.00 97.69 110 THR A C 1
ATOM 888 O O . THR A 1 110 ? 2.118 -10.667 -6.936 1.00 97.69 110 THR A O 1
ATOM 891 N N . LEU A 1 111 ? 0.331 -9.318 -6.685 1.00 96.62 111 LEU A N 1
ATOM 892 C CA . LEU A 1 111 ? 0.412 -8.729 -8.021 1.00 96.62 111 LEU A CA 1
ATOM 893 C C . LEU A 1 111 ? 1.770 -8.048 -8.251 1.00 96.62 111 LEU A C 1
ATOM 895 O O . LEU A 1 111 ? 2.432 -8.324 -9.253 1.00 96.62 111 LEU A O 1
ATOM 899 N N . PHE A 1 112 ? 2.218 -7.218 -7.309 1.00 95.81 112 PHE A N 1
ATOM 900 C CA . PHE A 1 112 ? 3.502 -6.527 -7.416 1.00 95.81 112 PHE A CA 1
ATOM 901 C C . PHE A 1 112 ? 4.697 -7.473 -7.457 1.00 95.81 112 PHE A C 1
ATOM 903 O O . PHE A 1 112 ? 5.560 -7.357 -8.336 1.00 95.81 112 PHE A O 1
ATOM 910 N N . LEU A 1 113 ? 4.744 -8.411 -6.512 1.00 95.50 113 LEU A N 1
ATOM 911 C CA . LEU A 1 113 ? 5.871 -9.321 -6.341 1.00 95.50 113 LEU A CA 1
ATOM 912 C C . LEU A 1 113 ? 5.968 -10.353 -7.467 1.00 95.50 113 LEU A C 1
ATOM 914 O O . LEU A 1 113 ? 7.063 -10.835 -7.739 1.00 95.50 113 LEU A O 1
ATOM 918 N N . THR A 1 114 ? 4.881 -10.612 -8.205 1.00 94.75 114 THR A N 1
ATOM 919 C CA . THR A 1 114 ? 4.919 -11.447 -9.422 1.00 94.75 114 THR A CA 1
ATOM 920 C C . THR A 1 114 ? 5.891 -10.890 -10.468 1.00 94.75 114 THR A C 1
ATOM 922 O O . THR A 1 114 ? 6.540 -11.649 -11.186 1.00 94.75 114 THR A O 1
ATOM 92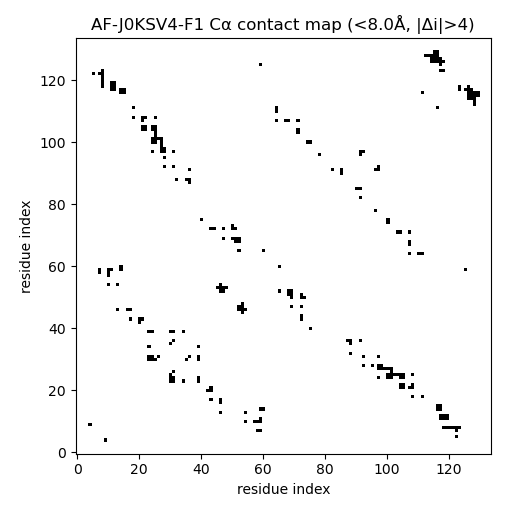5 N N . ARG A 1 115 ? 6.016 -9.560 -10.550 1.00 92.56 115 ARG A N 1
ATOM 926 C CA . ARG A 1 115 ? 6.988 -8.881 -11.419 1.00 92.56 115 ARG A CA 1
ATOM 927 C C . ARG A 1 115 ? 8.321 -8.600 -10.7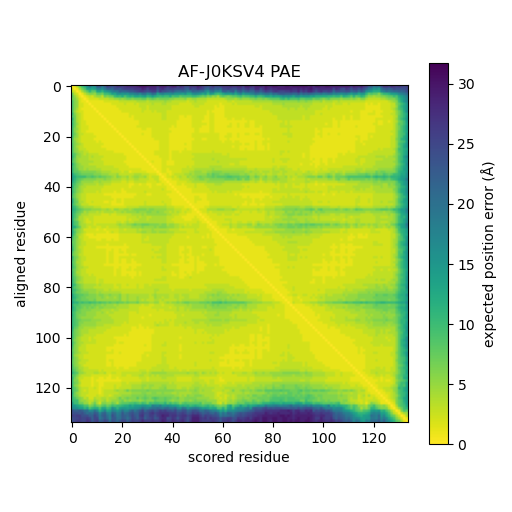14 1.00 92.56 115 ARG A C 1
ATOM 929 O O . ARG A 1 115 ? 9.313 -8.345 -11.386 1.00 92.56 115 ARG A O 1
ATOM 936 N N . GLY A 1 116 ? 8.357 -8.665 -9.387 1.00 94.31 116 GLY A N 1
ATOM 937 C CA . GLY A 1 116 ? 9.521 -8.318 -8.577 1.00 94.31 116 GLY A CA 1
ATOM 938 C C . GLY A 1 116 ? 9.661 -6.812 -8.331 1.00 94.31 116 GLY A C 1
ATOM 939 O O . GLY A 1 116 ? 8.749 -6.016 -8.592 1.00 94.31 116 GLY A O 1
ATOM 940 N N . ARG A 1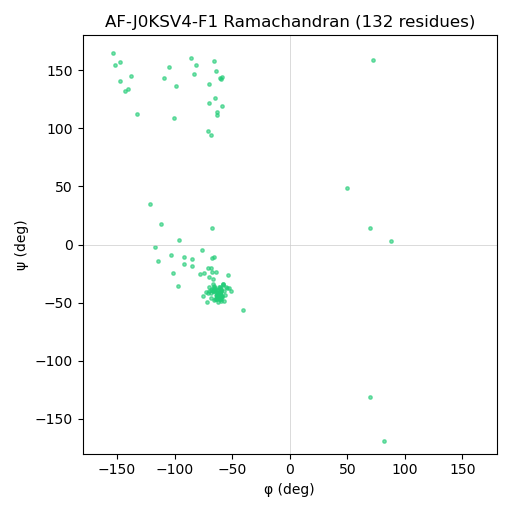 117 ? 10.823 -6.427 -7.802 1.00 96.00 117 ARG A N 1
ATOM 941 C CA . ARG A 1 117 ? 11.194 -5.042 -7.479 1.00 96.00 117 ARG A CA 1
ATOM 942 C C . ARG A 1 117 ? 12.172 -4.508 -8.518 1.00 96.00 117 ARG A C 1
ATOM 944 O O . ARG A 1 117 ? 12.896 -5.277 -9.145 1.00 96.00 117 ARG A O 1
ATOM 951 N N . PHE A 1 118 ? 12.159 -3.197 -8.704 1.00 95.50 118 PHE A N 1
ATOM 952 C CA . PHE A 1 118 ? 13.146 -2.532 -9.545 1.00 95.50 118 PHE A CA 1
ATOM 953 C C . PHE A 1 118 ? 14.448 -2.300 -8.771 1.00 95.50 118 PHE A C 1
ATOM 955 O O . PHE A 1 118 ? 14.418 -2.162 -7.546 1.00 95.50 118 PHE A O 1
ATOM 962 N N . SER A 1 119 ? 15.571 -2.197 -9.477 1.00 92.44 119 SER A N 1
ATOM 963 C CA . SER A 1 119 ? 16.782 -1.581 -8.925 1.00 92.44 119 SER A CA 1
ATOM 964 C C . SER A 1 119 ? 16.520 -0.124 -8.525 1.00 92.44 119 SER A C 1
ATOM 966 O O . SER A 1 119 ? 15.797 0.602 -9.208 1.00 92.44 119 SER A O 1
ATOM 968 N N . GLU A 1 120 ? 17.121 0.318 -7.419 1.00 92.25 120 GLU A N 1
ATOM 969 C CA . GLU A 1 120 ? 17.086 1.725 -7.005 1.00 92.25 120 GLU A CA 1
ATOM 970 C C . GLU A 1 120 ? 18.269 2.530 -7.546 1.00 92.25 120 GLU A C 1
ATOM 972 O O . GLU A 1 120 ? 18.253 3.756 -7.449 1.00 92.25 120 GLU A O 1
ATOM 977 N N . ASP A 1 121 ? 19.277 1.870 -8.119 1.00 90.25 121 ASP A N 1
ATOM 978 C CA . ASP A 1 121 ? 20.552 2.494 -8.490 1.00 90.25 121 ASP A CA 1
ATOM 979 C C . ASP A 1 121 ? 20.661 2.805 -9.985 1.00 90.25 121 ASP A C 1
ATOM 981 O O . ASP A 1 121 ? 21.420 3.687 -10.382 1.00 90.25 121 ASP A O 1
ATOM 985 N N . TYR A 1 122 ? 19.922 2.085 -10.831 1.00 91.06 122 TYR A N 1
ATOM 986 C CA . TYR A 1 122 ? 20.010 2.216 -12.282 1.00 91.06 122 TYR A CA 1
ATOM 987 C C . TYR A 1 122 ? 18.671 1.955 -12.962 1.00 91.06 122 TYR A C 1
ATOM 989 O O . TYR A 1 122 ? 17.802 1.261 -12.441 1.00 91.06 122 TYR A O 1
ATOM 997 N N . GLU A 1 123 ? 18.524 2.502 -14.166 1.00 92.94 123 GLU A N 1
ATOM 998 C CA . GLU A 1 123 ? 17.308 2.351 -14.951 1.00 92.94 123 GLU A CA 1
ATOM 999 C C . GLU A 1 123 ? 17.121 0.925 -15.471 1.00 92.94 123 GLU A C 1
ATOM 1001 O O . GLU A 1 123 ? 17.913 0.404 -16.256 1.00 92.94 123 GLU A O 1
ATOM 1006 N N . GLU A 1 124 ? 15.995 0.329 -15.106 1.00 90.75 124 GLU A N 1
ATOM 1007 C CA . GLU A 1 124 ? 15.510 -0.918 -15.699 1.00 90.75 124 GLU A CA 1
ATOM 1008 C C . GLU A 1 124 ? 14.263 -0.731 -16.587 1.00 90.75 124 GLU A C 1
ATOM 1010 O O . GLU A 1 124 ? 13.334 0.028 -16.286 1.00 90.75 124 GLU A O 1
ATOM 1015 N N . LEU A 1 125 ? 14.178 -1.494 -17.680 1.00 86.56 125 LEU A N 1
ATOM 1016 C CA . LEU A 1 125 ? 12.971 -1.532 -18.516 1.00 86.56 125 LEU A CA 1
ATOM 1017 C C . LEU A 1 125 ? 11.831 -2.299 -17.831 1.00 86.56 125 LEU A C 1
ATOM 1019 O O . LEU A 1 125 ? 10.680 -1.867 -17.856 1.00 86.56 125 LEU A O 1
ATOM 1023 N N . THR A 1 126 ? 12.159 -3.408 -17.174 1.00 86.12 126 THR A N 1
ATOM 1024 C CA . THR A 1 126 ? 11.225 -4.252 -16.422 1.00 86.12 126 THR A CA 1
ATOM 1025 C C . THR A 1 126 ? 11.869 -4.669 -15.106 1.00 86.12 126 THR A C 1
ATOM 1027 O O . THR A 1 126 ? 13.076 -4.905 -15.109 1.00 86.12 126 THR A O 1
ATOM 1030 N N . PRO A 1 127 ? 11.091 -4.797 -14.019 1.00 86.88 127 PRO A N 1
ATOM 1031 C CA . PRO A 1 127 ? 11.630 -5.241 -12.741 1.00 86.88 127 PRO A CA 1
ATOM 1032 C C . PRO A 1 127 ? 12.145 -6.677 -12.867 1.00 86.88 127 PRO A C 1
ATOM 1034 O O . PRO A 1 127 ? 11.633 -7.467 -13.670 1.00 86.88 127 PRO A O 1
ATOM 1037 N N . ALA A 1 128 ? 13.167 -7.006 -12.085 1.00 78.56 128 ALA A N 1
ATOM 1038 C CA . ALA A 1 128 ? 13.722 -8.346 -12.038 1.00 78.56 128 ALA A CA 1
ATOM 1039 C C . ALA A 1 128 ? 13.157 -9.110 -10.833 1.00 78.56 128 ALA A C 1
ATOM 1041 O O . ALA A 1 128 ? 13.101 -8.607 -9.708 1.00 78.56 128 ALA A O 1
ATOM 1042 N N . LEU A 1 129 ? 12.782 -10.373 -11.050 1.00 71.44 129 LEU A N 1
ATOM 1043 C CA . LEU A 1 129 ? 12.608 -11.327 -9.957 1.00 71.44 129 LEU A CA 1
ATOM 1044 C C . LEU A 1 129 ? 13.996 -11.606 -9.376 1.00 71.44 129 LEU A C 1
ATOM 1046 O O . LEU A 1 129 ? 14.740 -12.440 -9.892 1.00 71.44 129 LEU A O 1
ATOM 1050 N N . ASN A 1 130 ? 14.377 -10.881 -8.328 1.00 58.06 130 ASN A N 1
ATOM 1051 C CA . ASN A 1 130 ? 15.602 -11.188 -7.603 1.00 58.06 130 ASN A CA 1
ATOM 1052 C C . ASN A 1 130 ? 15.458 -12.585 -6.984 1.00 58.06 130 ASN A C 1
ATOM 1054 O O . ASN A 1 130 ? 14.687 -12.782 -6.049 1.00 58.06 130 ASN A O 1
ATOM 1058 N N . ALA A 1 131 ? 16.228 -13.555 -7.480 1.00 46.53 131 ALA A N 1
ATOM 1059 C CA . ALA A 1 131 ? 16.256 -14.943 -7.004 1.00 46.53 131 ALA A CA 1
ATOM 1060 C C . ALA A 1 131 ? 16.828 -15.113 -5.573 1.00 46.53 131 ALA A C 1
ATOM 1062 O O . ALA A 1 131 ? 17.159 -16.223 -5.168 1.00 46.53 131 ALA A O 1
ATOM 1063 N N . SER A 1 132 ? 16.964 -14.024 -4.811 1.00 43.50 132 SER A N 1
ATOM 1064 C CA . SER A 1 132 ? 17.687 -13.966 -3.534 1.00 43.50 132 SER A CA 1
ATOM 1065 C C . SER A 1 132 ? 16.782 -13.734 -2.317 1.00 43.50 132 SER A C 1
ATOM 1067 O O . SER A 1 132 ? 17.281 -13.338 -1.270 1.00 43.50 132 SER A O 1
ATOM 1069 N N . GLN A 1 133 ? 15.468 -13.954 -2.430 1.00 41.53 133 GLN A N 1
ATOM 1070 C CA . GLN A 1 133 ? 14.516 -13.822 -1.312 1.00 41.53 133 GLN A CA 1
ATOM 1071 C C . GLN A 1 133 ? 13.740 -15.123 -1.017 1.00 41.53 133 GLN A C 1
ATOM 1073 O O . GLN A 1 133 ? 12.573 -15.076 -0.637 1.00 41.53 133 GLN A O 1
ATOM 1078 N N . THR A 1 134 ? 14.390 -16.280 -1.194 1.00 34.53 134 THR A N 1
ATOM 1079 C CA . THR A 1 134 ? 13.958 -17.569 -0.605 1.00 34.53 134 THR A CA 1
ATOM 1080 C C . THR A 1 134 ? 14.652 -17.835 0.714 1.00 34.53 134 THR A C 1
ATOM 1082 O O . THR A 1 134 ? 15.879 -17.591 0.770 1.00 34.53 134 THR A O 1
#

Sequence (134 aa):
MDEEVSDRVIEQRLRNRVIDAVEVLARGNEGLVEVNYNEFFLAFFDCWDNGRLIRWPNSAFTDVEEQTVNDLGRMLEGITTETLHFQSEAEYIQSGCAERIKPVAQEALTLFLTRGRFSEDYEELTPALNASQT